Protein AF-A0A7R9TZN6-F1 (afdb_monomer_lite)

Radius of gyration: 16.24 Å; chains: 1; bounding box: 30×48×50 Å

Structure (mmCIF, N/CA/C/O backbone):
data_AF-A0A7R9TZN6-F1
#
_entry.id   AF-A0A7R9TZN6-F1
#
loop_
_atom_site.group_PDB
_atom_site.id
_atom_site.type_symbol
_atom_site.label_atom_id
_atom_site.label_alt_id
_atom_site.label_comp_id
_atom_site.label_asym_id
_atom_site.label_entity_id
_atom_site.label_seq_id
_atom_site.pdbx_PDB_ins_code
_atom_site.Cartn_x
_atom_site.Cartn_y
_atom_site.Cartn_z
_atom_site.occupancy
_atom_site.B_iso_or_equiv
_atom_site.auth_seq_id
_atom_site.auth_comp_id
_atom_site.auth_asym_id
_atom_site.auth_atom_id
_atom_site.pdbx_PDB_model_num
ATOM 1 N N . GLY A 1 1 ? 9.134 -35.867 35.971 1.00 37.41 1 GLY A N 1
ATOM 2 C CA . GLY A 1 1 ? 8.278 -35.889 34.772 1.00 37.41 1 GLY A CA 1
ATOM 3 C C . GLY A 1 1 ? 8.124 -34.471 34.284 1.00 37.41 1 GLY A C 1
ATOM 4 O O . GLY A 1 1 ? 7.539 -33.666 34.991 1.00 37.41 1 GLY A O 1
ATOM 5 N N . THR A 1 2 ? 8.745 -34.151 33.156 1.00 37.81 2 THR A N 1
ATOM 6 C CA . THR A 1 2 ? 8.947 -32.785 32.660 1.00 37.81 2 THR A CA 1
ATOM 7 C C . THR A 1 2 ? 8.042 -32.577 31.449 1.00 37.81 2 THR A C 1
ATOM 9 O O . THR A 1 2 ? 8.276 -33.191 30.414 1.00 37.81 2 THR A O 1
ATOM 12 N N . THR A 1 3 ? 7.020 -31.726 31.543 1.00 42.75 3 THR A N 1
ATOM 13 C CA . THR A 1 3 ? 6.185 -31.345 30.391 1.00 42.75 3 THR A CA 1
ATOM 14 C C . THR A 1 3 ? 6.512 -29.915 29.979 1.00 42.75 3 THR A C 1
ATOM 16 O O . THR A 1 3 ? 6.091 -28.937 30.594 1.00 42.75 3 THR A O 1
ATOM 19 N N . ARG A 1 4 ? 7.322 -29.803 28.923 1.00 38.25 4 ARG A N 1
ATOM 20 C CA . ARG A 1 4 ? 7.670 -28.555 28.239 1.00 38.25 4 ARG A CA 1
ATOM 21 C C . ARG A 1 4 ? 6.501 -28.191 27.314 1.00 38.25 4 ARG A C 1
ATOM 23 O O . ARG A 1 4 ? 6.182 -28.963 26.415 1.00 38.25 4 ARG A O 1
ATOM 30 N N . ARG A 1 5 ? 5.855 -27.038 27.530 1.00 39.72 5 ARG A N 1
ATOM 31 C CA . ARG A 1 5 ? 4.869 -26.474 26.589 1.00 39.72 5 ARG A CA 1
ATOM 32 C C . ARG A 1 5 ? 5.553 -26.221 25.243 1.00 39.72 5 ARG A C 1
ATOM 34 O O . ARG A 1 5 ? 6.534 -25.477 25.181 1.00 39.72 5 ARG A O 1
ATOM 41 N N . ALA A 1 6 ? 5.045 -26.854 24.188 1.00 41.62 6 ALA A N 1
ATOM 42 C CA . ALA A 1 6 ? 5.435 -26.568 22.817 1.00 41.62 6 ALA A CA 1
ATOM 43 C C . ALA A 1 6 ? 5.033 -25.125 22.475 1.00 41.62 6 ALA A C 1
ATOM 45 O O . ALA A 1 6 ? 3.897 -24.711 22.709 1.00 41.62 6 ALA A O 1
ATOM 46 N N . ARG A 1 7 ? 6.004 -24.349 21.984 1.00 41.50 7 ARG A N 1
ATOM 47 C CA . ARG A 1 7 ? 5.789 -23.013 21.424 1.00 41.50 7 ARG A CA 1
ATOM 48 C C . ARG A 1 7 ? 4.899 -23.145 20.192 1.00 41.50 7 ARG A C 1
ATOM 50 O O . ARG A 1 7 ? 5.102 -24.058 19.396 1.00 41.50 7 ARG A O 1
ATOM 57 N N . GLY A 1 8 ? 3.920 -22.246 20.094 1.00 36.91 8 GLY A N 1
ATOM 58 C CA . GLY A 1 8 ? 2.973 -22.173 18.991 1.00 36.91 8 GLY A CA 1
ATOM 59 C C . GLY A 1 8 ? 3.694 -22.171 17.651 1.00 36.91 8 GLY A C 1
ATOM 60 O O . GLY A 1 8 ? 4.693 -21.474 17.471 1.00 36.91 8 GLY A O 1
ATOM 61 N N . ALA A 1 9 ? 3.191 -23.007 16.751 1.00 38.53 9 ALA A N 1
ATOM 62 C CA . ALA A 1 9 ? 3.602 -23.046 15.366 1.00 38.53 9 ALA A CA 1
ATOM 63 C C . ALA A 1 9 ? 3.407 -21.651 14.757 1.00 38.53 9 ALA A C 1
ATOM 65 O O . ALA A 1 9 ? 2.303 -21.108 14.788 1.00 38.53 9 ALA A O 1
ATOM 66 N N . GLY A 1 10 ? 4.489 -21.072 14.233 1.00 41.28 10 GLY A N 1
ATOM 67 C CA . GLY A 1 10 ? 4.378 -19.981 13.271 1.00 41.28 10 GLY A CA 1
ATOM 68 C C . GLY A 1 10 ? 3.582 -20.444 12.045 1.00 41.28 10 GLY A C 1
ATOM 69 O O . GLY A 1 10 ? 3.399 -21.653 11.860 1.00 41.28 10 GLY A O 1
ATOM 70 N N . PRO A 1 11 ? 3.079 -19.511 11.223 1.00 40.94 11 PRO A N 1
ATOM 71 C CA . PRO A 1 11 ? 2.274 -19.861 10.063 1.00 40.94 11 PRO A CA 1
ATOM 72 C C . PRO A 1 11 ? 3.047 -20.848 9.184 1.00 40.94 11 PRO A C 1
ATOM 74 O O . PRO A 1 11 ? 4.212 -20.629 8.849 1.00 40.94 11 PRO A O 1
ATOM 77 N N . ALA A 1 12 ? 2.401 -21.975 8.886 1.00 42.62 12 ALA A N 1
ATOM 78 C CA . ALA A 1 12 ? 2.959 -23.029 8.060 1.00 42.62 12 ALA A CA 1
ATOM 79 C C . ALA A 1 12 ? 3.325 -22.447 6.692 1.00 42.62 12 ALA A C 1
ATOM 81 O O . ALA A 1 12 ? 2.452 -21.970 5.965 1.00 42.62 12 ALA A O 1
ATOM 82 N N . VAL A 1 13 ? 4.614 -22.495 6.352 1.00 41.50 13 VAL A N 1
ATOM 83 C CA . VAL A 1 13 ? 5.089 -22.262 4.988 1.00 41.50 13 VAL A CA 1
ATOM 84 C C . VAL A 1 13 ? 4.399 -23.310 4.118 1.00 41.50 13 VAL A C 1
ATOM 86 O O . VAL A 1 13 ? 4.666 -24.503 4.249 1.00 41.50 13 VAL A O 1
ATOM 89 N N . ARG A 1 14 ? 3.428 -22.885 3.307 1.00 40.59 14 ARG A N 1
ATOM 90 C CA . ARG A 1 14 ? 2.708 -23.780 2.402 1.00 40.59 14 ARG A CA 1
ATOM 91 C C . ARG A 1 14 ? 3.673 -24.224 1.303 1.00 40.59 14 ARG A C 1
ATOM 93 O O . ARG A 1 14 ? 4.116 -23.400 0.504 1.00 40.59 14 ARG A O 1
ATOM 100 N N . GLU A 1 15 ? 3.992 -25.517 1.264 1.00 36.66 15 GLU A N 1
ATOM 101 C CA . GLU A 1 15 ? 4.632 -26.140 0.102 1.00 36.66 15 GLU A CA 1
ATOM 102 C C . GLU A 1 15 ? 3.768 -25.857 -1.137 1.00 36.66 15 GLU A C 1
ATOM 104 O O . GLU A 1 15 ? 2.603 -26.250 -1.190 1.00 36.66 15 GLU A O 1
ATOM 109 N N . GLY A 1 16 ? 4.324 -25.116 -2.102 1.00 43.44 16 GLY A N 1
ATOM 110 C CA . GLY A 1 16 ? 3.638 -24.720 -3.339 1.00 43.44 16 GLY A CA 1
ATOM 111 C C . GLY A 1 16 ? 3.441 -23.213 -3.551 1.00 43.44 16 GLY A C 1
ATOM 112 O O . GLY A 1 16 ? 2.846 -22.827 -4.554 1.00 43.44 16 GLY A O 1
ATOM 113 N N . ALA A 1 17 ? 3.934 -22.353 -2.657 1.00 40.12 17 ALA A N 1
ATOM 114 C CA . ALA A 1 17 ? 3.970 -20.905 -2.879 1.00 40.12 17 ALA A CA 1
ATOM 115 C C . ALA A 1 17 ? 4.825 -20.538 -4.120 1.00 40.12 17 ALA A C 1
ATOM 117 O O . ALA A 1 17 ? 5.963 -21.008 -4.215 1.00 40.12 17 ALA A O 1
ATOM 118 N N . PRO A 1 18 ? 4.339 -19.710 -5.073 1.00 41.50 18 PRO A N 1
ATOM 119 C CA . PRO A 1 18 ? 5.169 -19.253 -6.183 1.00 41.50 18 PRO A CA 1
ATOM 120 C C . PRO A 1 18 ? 6.372 -18.445 -5.680 1.00 41.50 18 PRO A C 1
ATOM 122 O O . PRO A 1 18 ? 6.302 -17.734 -4.679 1.00 41.50 18 PRO A O 1
ATOM 125 N N . ALA A 1 19 ? 7.476 -18.592 -6.408 1.00 45.47 19 ALA A N 1
ATOM 126 C CA . ALA A 1 19 ? 8.864 -18.409 -5.994 1.00 45.47 19 ALA A CA 1
ATOM 127 C C . ALA A 1 19 ? 9.333 -16.974 -5.672 1.00 45.47 19 ALA A C 1
ATOM 129 O O . ALA A 1 19 ? 10.514 -16.704 -5.798 1.00 45.47 19 ALA A O 1
ATOM 130 N N . PHE A 1 20 ? 8.480 -16.046 -5.234 1.00 48.62 20 PHE A N 1
ATOM 131 C CA . PHE A 1 20 ? 8.947 -14.697 -4.867 1.00 48.62 20 PHE A CA 1
ATOM 132 C C . PHE A 1 20 ? 9.664 -14.659 -3.505 1.00 48.62 20 PHE A C 1
ATOM 134 O O . PHE A 1 20 ? 10.472 -13.769 -3.245 1.00 48.62 20 PHE A O 1
ATOM 141 N N . ALA A 1 21 ? 9.442 -15.666 -2.654 1.00 46.06 21 ALA A N 1
ATOM 142 C CA . ALA A 1 21 ? 10.171 -15.842 -1.403 1.00 46.06 21 ALA A CA 1
ATOM 143 C C . ALA A 1 21 ? 11.605 -16.338 -1.682 1.00 46.06 21 ALA A C 1
ATOM 145 O O . ALA A 1 21 ? 11.866 -17.539 -1.709 1.00 46.06 21 ALA A O 1
ATOM 146 N N . GLY A 1 22 ? 12.532 -15.402 -1.906 1.00 49.81 22 GLY A N 1
ATOM 147 C CA . GLY A 1 22 ? 13.957 -15.685 -2.127 1.00 49.81 22 GLY A CA 1
ATOM 148 C C . GLY A 1 22 ? 14.500 -15.274 -3.496 1.00 49.81 22 GLY A C 1
ATOM 149 O O . GLY A 1 22 ? 15.671 -15.528 -3.773 1.00 49.81 22 GLY A O 1
ATOM 150 N N . MET A 1 23 ? 13.689 -14.631 -4.339 1.00 54.53 23 MET A N 1
ATOM 151 C CA . MET A 1 23 ? 14.183 -14.016 -5.569 1.00 54.53 23 MET A CA 1
ATOM 152 C C . MET A 1 23 ? 14.953 -12.725 -5.258 1.00 54.53 23 MET A C 1
ATOM 154 O O . MET A 1 23 ? 14.556 -11.979 -4.358 1.00 54.53 23 MET A O 1
ATOM 158 N N . PRO A 1 24 ? 16.060 -12.450 -5.971 1.00 62.38 24 PRO A N 1
ATOM 159 C CA . PRO A 1 24 ? 16.729 -11.162 -5.871 1.00 62.38 24 PRO A CA 1
ATOM 160 C C . PRO A 1 24 ? 15.737 -10.046 -6.215 1.00 62.38 24 PRO A C 1
ATOM 162 O O . PRO A 1 24 ? 14.977 -10.145 -7.178 1.00 62.38 24 PRO A O 1
ATOM 165 N N . ILE A 1 25 ? 15.729 -8.981 -5.412 1.00 70.88 25 ILE A N 1
ATOM 166 C CA . ILE A 1 25 ? 14.998 -7.765 -5.765 1.00 70.88 25 ILE A CA 1
ATOM 167 C C . ILE A 1 25 ? 15.781 -7.097 -6.895 1.00 70.88 25 ILE A C 1
ATOM 169 O O . ILE A 1 25 ? 16.717 -6.341 -6.650 1.00 70.88 25 ILE A O 1
ATOM 173 N N . ASP A 1 26 ? 15.417 -7.435 -8.125 1.00 73.19 26 ASP A N 1
ATOM 174 C CA . ASP A 1 26 ? 15.960 -6.881 -9.357 1.00 73.19 26 ASP A CA 1
ATOM 175 C C . ASP A 1 26 ? 14.837 -6.297 -10.228 1.00 73.19 26 ASP A C 1
ATOM 177 O O . ASP A 1 26 ? 13.639 -6.501 -9.989 1.00 73.19 26 ASP A O 1
ATOM 181 N N . SER A 1 27 ? 15.225 -5.528 -11.243 1.00 76.19 27 SER A N 1
ATOM 182 C CA . SER A 1 27 ? 14.284 -4.833 -12.121 1.00 76.19 27 SER A CA 1
ATOM 183 C C . SER A 1 27 ? 13.356 -5.798 -12.880 1.00 76.19 27 SER A C 1
ATOM 185 O O . SER A 1 27 ? 12.223 -5.425 -13.185 1.00 76.19 27 SER A O 1
ATOM 187 N N . GLU A 1 28 ? 13.778 -7.040 -13.150 1.00 79.75 28 GLU A N 1
ATOM 188 C CA . GLU A 1 28 ? 12.968 -8.054 -13.844 1.00 79.75 28 GLU A CA 1
ATOM 189 C C . GLU A 1 28 ? 11.821 -8.557 -12.957 1.00 79.75 28 GLU A C 1
ATOM 191 O O . GLU A 1 28 ? 10.658 -8.523 -13.369 1.00 79.75 28 GLU A O 1
ATOM 196 N N . ASN A 1 29 ? 12.114 -8.915 -11.706 1.00 79.44 29 ASN A N 1
ATOM 197 C CA . ASN A 1 29 ? 11.112 -9.396 -10.755 1.00 79.44 29 ASN A CA 1
ATOM 198 C C . ASN A 1 29 ? 10.111 -8.301 -10.371 1.00 79.44 29 ASN A C 1
ATOM 200 O O . ASN A 1 29 ? 8.910 -8.561 -10.254 1.00 79.44 29 ASN A O 1
ATOM 204 N N . ILE A 1 30 ? 10.577 -7.056 -10.242 1.00 84.44 30 ILE A N 1
ATOM 205 C CA . ILE A 1 30 ? 9.700 -5.904 -10.011 1.00 84.44 30 ILE A CA 1
ATOM 206 C C . ILE A 1 30 ? 8.775 -5.664 -11.212 1.00 84.44 30 ILE A C 1
ATOM 208 O O . ILE A 1 30 ? 7.582 -5.422 -11.020 1.00 84.44 30 ILE A O 1
ATOM 212 N N . ASN A 1 31 ? 9.280 -5.773 -12.446 1.00 86.19 31 ASN A N 1
ATOM 213 C CA . ASN A 1 31 ? 8.452 -5.652 -13.650 1.00 86.19 31 ASN A CA 1
ATOM 214 C C . ASN A 1 31 ? 7.393 -6.753 -13.726 1.00 86.19 31 ASN A C 1
ATOM 216 O O . ASN A 1 31 ? 6.220 -6.441 -13.925 1.00 86.19 31 ASN A O 1
ATOM 220 N N . ALA A 1 32 ? 7.779 -8.008 -13.484 1.00 85.25 32 ALA A N 1
ATOM 221 C CA . ALA A 1 32 ? 6.851 -9.134 -13.457 1.00 85.25 32 ALA A CA 1
ATOM 222 C C . ALA A 1 32 ? 5.743 -8.937 -12.408 1.00 85.25 32 ALA A C 1
ATOM 224 O O . ALA A 1 32 ? 4.578 -9.257 -12.652 1.00 85.25 32 ALA A O 1
ATOM 225 N N . LEU A 1 33 ? 6.077 -8.359 -11.250 1.00 83.56 33 LEU A N 1
ATOM 226 C CA . LEU A 1 33 ? 5.098 -8.052 -10.214 1.00 83.56 33 LEU A CA 1
ATOM 227 C C . LEU A 1 33 ? 4.144 -6.927 -10.649 1.00 83.56 33 LEU A C 1
ATOM 229 O O . LEU A 1 33 ? 2.932 -7.075 -10.501 1.00 83.56 33 LEU A O 1
ATOM 233 N N . VAL A 1 34 ? 4.645 -5.839 -11.248 1.00 88.62 34 VAL A N 1
ATOM 234 C CA . VAL A 1 34 ? 3.789 -4.777 -11.816 1.00 88.62 34 VAL A CA 1
ATOM 235 C C . VAL A 1 34 ? 2.840 -5.353 -12.871 1.00 88.62 34 VAL A C 1
ATOM 237 O O . VAL A 1 34 ? 1.632 -5.133 -12.795 1.00 88.62 34 VAL A O 1
ATOM 240 N N . GLU A 1 35 ? 3.349 -6.158 -13.805 1.00 88.50 35 GLU A N 1
ATOM 241 C CA . GLU A 1 35 ? 2.538 -6.820 -14.833 1.00 88.50 35 GLU A CA 1
ATOM 242 C C . GLU A 1 35 ? 1.475 -7.742 -14.223 1.00 88.50 35 GLU A C 1
ATOM 244 O O . GLU A 1 35 ? 0.317 -7.731 -14.645 1.00 88.50 35 GLU A O 1
ATOM 249 N N . ALA A 1 36 ? 1.823 -8.481 -13.165 1.00 86.75 36 ALA A N 1
ATOM 250 C CA . ALA A 1 36 ? 0.900 -9.381 -1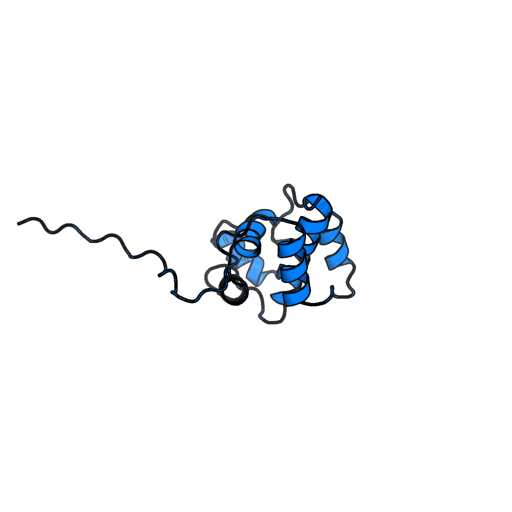2.487 1.00 86.75 36 ALA A CA 1
ATOM 251 C C . ALA A 1 36 ? -0.275 -8.651 -11.816 1.00 86.75 36 ALA A C 1
ATOM 253 O O . ALA A 1 36 ? -1.347 -9.251 -11.659 1.00 86.75 36 ALA A O 1
ATOM 254 N N . PHE A 1 37 ? -0.101 -7.396 -11.398 1.00 87.44 37 PHE A N 1
ATOM 255 C CA . PHE A 1 37 ? -1.177 -6.566 -10.848 1.00 87.44 37 PHE A CA 1
ATOM 256 C C . PHE A 1 37 ? -1.826 -5.649 -11.905 1.00 87.44 37 PHE A C 1
ATOM 258 O O . PHE A 1 37 ? -2.932 -5.149 -11.683 1.00 87.44 37 PHE A O 1
ATOM 265 N N . GLY A 1 38 ? -1.234 -5.518 -13.093 1.00 88.38 38 GLY A N 1
ATOM 266 C CA . GLY A 1 38 ? -1.775 -4.804 -14.252 1.00 88.38 38 GLY A CA 1
ATOM 267 C C . GLY A 1 38 ? -1.457 -3.300 -14.261 1.00 88.38 38 GLY A C 1
ATOM 268 O O . GLY A 1 38 ? -0.673 -2.828 -13.445 1.00 88.38 38 GLY A O 1
ATOM 269 N N . PRO A 1 39 ? -2.085 -2.511 -15.153 1.00 88.81 39 PRO A N 1
ATOM 270 C CA . PRO A 1 39 ? -1.711 -1.111 -15.372 1.00 88.81 39 PRO A CA 1
ATOM 271 C C . PRO A 1 39 ? -2.056 -0.187 -14.195 1.00 88.81 39 PRO A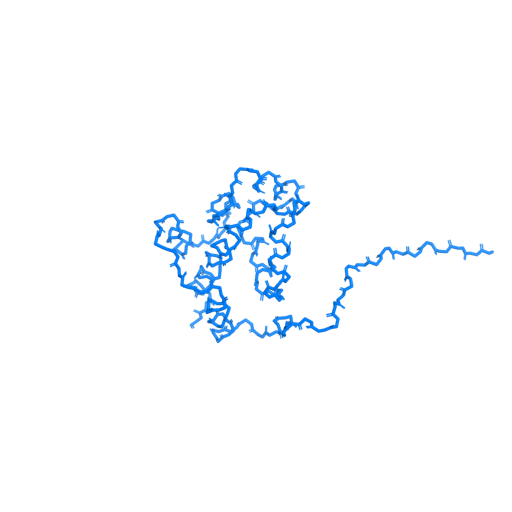 C 1
ATOM 273 O O . PRO A 1 39 ? -3.025 -0.420 -13.466 1.00 88.81 39 PRO A O 1
ATOM 276 N N . ALA A 1 40 ? -1.301 0.901 -14.040 1.00 88.81 40 ALA A N 1
ATOM 277 C CA . ALA A 1 40 ? -1.627 1.953 -13.081 1.00 88.81 40 ALA A CA 1
ATOM 278 C C . ALA A 1 40 ? -3.050 2.504 -13.320 1.00 88.81 40 ALA A C 1
ATOM 280 O O . ALA A 1 40 ? -3.470 2.626 -14.475 1.00 88.81 40 ALA A O 1
ATOM 281 N N . PRO A 1 41 ? -3.818 2.804 -12.257 1.00 90.06 41 PRO A N 1
ATOM 282 C CA . PRO A 1 41 ? -5.069 3.538 -12.399 1.00 90.06 41 PRO A CA 1
ATOM 283 C C . PRO A 1 41 ? -4.788 4.990 -12.809 1.00 90.06 41 PRO A C 1
ATOM 285 O O . PRO A 1 41 ? -3.778 5.561 -12.409 1.00 90.06 41 PRO A O 1
ATOM 288 N N . ASP A 1 42 ? -5.712 5.606 -13.544 1.00 90.62 42 ASP A N 1
ATOM 289 C CA . ASP A 1 42 ? -5.670 7.047 -13.813 1.00 90.62 42 ASP A CA 1
ATOM 290 C C . ASP A 1 42 ? -6.097 7.810 -12.548 1.00 90.62 42 ASP A C 1
ATOM 292 O O . ASP A 1 42 ? -7.287 7.907 -12.227 1.00 90.62 42 ASP A O 1
ATOM 296 N N . SER A 1 43 ? -5.123 8.230 -11.733 1.00 91.81 43 SER A N 1
ATOM 297 C CA . SER A 1 43 ? -5.395 8.905 -10.467 1.00 91.81 43 SER A CA 1
ATOM 298 C C . SER A 1 43 ? -4.213 9.728 -9.963 1.00 91.81 43 SER A C 1
ATOM 300 O O . SER A 1 43 ? -3.183 9.189 -9.578 1.00 91.81 43 SER A O 1
ATOM 302 N N . THR A 1 44 ? -4.425 11.032 -9.783 1.00 90.00 44 THR A N 1
ATOM 303 C CA . THR A 1 44 ? -3.407 11.943 -9.231 1.00 90.00 44 THR A CA 1
ATOM 304 C C . THR A 1 44 ? -2.923 11.532 -7.837 1.00 90.00 44 THR A C 1
ATOM 306 O O . THR A 1 44 ? -1.753 11.696 -7.512 1.00 90.00 44 THR A O 1
ATOM 309 N N . SER A 1 45 ? -3.801 10.969 -6.999 1.00 88.50 45 SER A N 1
ATOM 310 C CA . SER A 1 45 ? -3.408 10.469 -5.673 1.00 88.50 45 SER A CA 1
ATOM 311 C C . SER A 1 45 ? -2.553 9.202 -5.749 1.00 88.50 45 SER A C 1
ATOM 313 O O . SER A 1 45 ? -1.780 8.936 -4.835 1.00 88.50 45 SER A O 1
ATOM 315 N N . PHE A 1 46 ? -2.703 8.406 -6.811 1.00 92.62 46 PHE A N 1
ATOM 316 C CA . PHE A 1 46 ? -1.823 7.270 -7.068 1.00 92.62 46 PHE A CA 1
ATOM 317 C C . PHE A 1 46 ? -0.440 7.772 -7.496 1.00 92.62 46 PHE A C 1
ATOM 319 O O . PHE A 1 46 ? 0.567 7.350 -6.926 1.00 92.62 46 PHE A O 1
ATOM 326 N N . ASP A 1 47 ? -0.405 8.728 -8.424 1.00 92.62 47 ASP A N 1
ATOM 327 C CA . ASP A 1 47 ? 0.837 9.308 -8.940 1.00 92.62 47 ASP A CA 1
ATOM 328 C C . ASP A 1 47 ? 1.644 10.024 -7.846 1.00 92.62 47 ASP A C 1
ATOM 330 O O . ASP A 1 47 ? 2.855 9.842 -7.774 1.00 92.62 47 ASP A O 1
ATOM 334 N N . ASP A 1 48 ? 0.996 10.750 -6.925 1.00 93.12 48 ASP A N 1
ATOM 335 C CA . ASP A 1 48 ? 1.681 11.403 -5.794 1.00 93.12 48 ASP A CA 1
ATOM 336 C C . ASP A 1 48 ? 2.456 10.404 -4.915 1.00 93.12 48 ASP A C 1
ATOM 338 O O . ASP A 1 48 ? 3.578 10.674 -4.473 1.00 93.12 48 ASP A O 1
ATOM 342 N N . ILE A 1 49 ? 1.885 9.217 -4.682 1.00 93.31 49 ILE A N 1
ATOM 343 C CA . ILE A 1 49 ? 2.585 8.146 -3.968 1.00 93.31 49 ILE A CA 1
ATOM 344 C C . ILE A 1 49 ? 3.742 7.618 -4.798 1.00 93.31 49 ILE A C 1
ATOM 346 O O . ILE A 1 49 ? 4.826 7.462 -4.254 1.00 93.31 49 ILE A O 1
ATOM 350 N N . VAL A 1 50 ? 3.552 7.347 -6.087 1.00 93.69 50 VAL A N 1
ATOM 351 C CA . VAL A 1 50 ? 4.617 6.798 -6.940 1.00 93.69 50 VAL A CA 1
ATOM 352 C C . VAL A 1 50 ? 5.785 7.777 -7.084 1.00 93.69 50 VAL A C 1
ATOM 354 O O . VAL A 1 50 ? 6.945 7.368 -7.054 1.00 93.69 50 VAL A O 1
ATOM 357 N N . ASP A 1 51 ? 5.504 9.072 -7.177 1.00 93.19 51 ASP A N 1
ATOM 358 C CA . ASP A 1 51 ? 6.488 10.109 -7.484 1.00 93.19 51 ASP A CA 1
ATOM 359 C C . ASP A 1 51 ? 7.280 10.592 -6.268 1.00 93.19 51 ASP A C 1
ATOM 361 O O . ASP A 1 51 ? 8.392 11.105 -6.418 1.00 93.19 51 ASP A O 1
ATOM 365 N N . SER A 1 52 ? 6.757 10.388 -5.062 1.00 89.31 52 SER A N 1
ATOM 366 C CA . SER A 1 52 ? 7.402 10.804 -3.817 1.00 89.31 52 SER A CA 1
ATOM 367 C C . SER A 1 52 ? 8.261 9.694 -3.207 1.00 89.31 52 SER A C 1
ATOM 369 O O . SER A 1 52 ? 7.991 8.509 -3.360 1.00 89.31 52 SER A O 1
ATOM 371 N N . ARG A 1 53 ? 9.313 10.041 -2.457 1.00 89.25 53 ARG A N 1
ATOM 372 C CA . ARG A 1 53 ? 10.004 9.036 -1.630 1.00 89.25 53 ARG A CA 1
ATOM 373 C C . ARG A 1 53 ? 9.107 8.659 -0.453 1.00 89.25 53 ARG A C 1
ATOM 375 O O . ARG A 1 53 ? 8.624 9.555 0.235 1.00 89.25 53 ARG A O 1
ATOM 382 N N . LEU A 1 54 ? 8.955 7.360 -0.166 1.00 90.31 54 LEU A N 1
ATOM 383 C CA . LEU A 1 54 ? 8.130 6.920 0.968 1.00 90.31 54 LEU A CA 1
ATOM 384 C C . LEU A 1 54 ? 8.639 7.467 2.303 1.00 90.31 54 LEU A C 1
ATOM 386 O O . LEU A 1 54 ? 7.832 7.965 3.070 1.00 90.31 54 LEU A O 1
ATOM 390 N N . GLY A 1 55 ? 9.947 7.415 2.585 1.00 88.31 55 GLY A N 1
ATOM 391 C CA . GLY A 1 55 ? 10.536 8.009 3.796 1.00 88.31 55 GLY A CA 1
ATOM 392 C C . GLY A 1 55 ? 9.715 7.743 5.067 1.00 88.31 55 GLY A C 1
ATOM 393 O O . GLY A 1 55 ? 9.443 6.599 5.406 1.00 88.31 55 GLY A O 1
ATOM 394 N N . GLU A 1 56 ? 9.269 8.811 5.731 1.00 92.25 56 GLU A N 1
ATOM 395 C CA . GLU A 1 56 ? 8.422 8.763 6.935 1.00 92.25 56 GLU A CA 1
ATOM 396 C C . GLU A 1 56 ? 6.912 8.901 6.657 1.00 92.25 56 GLU A C 1
ATOM 398 O O . GLU A 1 56 ? 6.129 9.128 7.589 1.00 92.25 56 GLU A O 1
ATOM 403 N N . ARG A 1 57 ? 6.500 8.775 5.389 1.00 93.50 57 ARG A N 1
ATOM 404 C CA . ARG A 1 57 ? 5.116 8.941 4.939 1.00 93.50 57 ARG A CA 1
ATOM 405 C C . ARG A 1 57 ? 4.192 7.968 5.689 1.00 93.50 57 ARG A C 1
ATOM 407 O O . ARG A 1 57 ? 4.511 6.773 5.795 1.00 93.50 57 ARG A O 1
ATOM 414 N N . PRO A 1 58 ? 3.074 8.459 6.250 1.00 95.12 58 PRO A N 1
ATOM 415 C CA . PRO A 1 58 ? 2.156 7.623 7.003 1.00 95.12 58 PRO A CA 1
ATOM 416 C C . PRO A 1 58 ? 1.480 6.592 6.097 1.00 95.12 58 PRO A C 1
ATOM 418 O O . PRO A 1 58 ? 1.320 6.786 4.893 1.00 95.12 58 PRO A O 1
ATOM 421 N N . VAL A 1 59 ? 1.057 5.477 6.690 1.00 93.88 59 VAL A N 1
ATOM 422 C CA . VAL A 1 59 ? 0.379 4.396 5.960 1.00 93.88 59 VAL A CA 1
ATOM 423 C C . VAL A 1 59 ? -0.963 4.840 5.363 1.00 93.88 59 VAL A C 1
ATOM 425 O O . VAL A 1 59 ? -1.413 4.276 4.373 1.00 93.88 59 VAL A O 1
ATOM 428 N N . THR A 1 60 ? -1.578 5.880 5.932 1.00 94.38 60 THR A N 1
ATOM 429 C CA . THR A 1 60 ? -2.825 6.494 5.450 1.00 94.38 60 THR A CA 1
ATOM 430 C C . THR A 1 60 ? -2.704 7.111 4.067 1.00 94.38 60 THR A C 1
ATOM 432 O O . THR A 1 60 ? -3.716 7.255 3.390 1.00 94.38 60 THR A O 1
ATOM 435 N N . ASP A 1 61 ? -1.492 7.478 3.651 1.00 93.38 61 ASP A N 1
ATOM 436 C CA . ASP A 1 61 ? -1.277 8.107 2.350 1.00 93.38 61 ASP A CA 1
ATOM 437 C C . ASP A 1 61 ? -1.196 7.057 1.237 1.00 93.38 61 ASP A C 1
ATOM 439 O O . ASP A 1 61 ? -1.341 7.391 0.063 1.00 93.38 61 ASP A O 1
ATOM 443 N N . VAL A 1 62 ? -0.982 5.780 1.582 1.00 93.12 62 VAL A N 1
ATOM 444 C CA . VAL A 1 62 ? -0.921 4.691 0.603 1.00 93.12 62 VAL A CA 1
ATOM 445 C C . VAL A 1 62 ? -2.262 4.572 -0.107 1.00 93.12 62 VAL A C 1
ATOM 447 O O . VAL A 1 62 ? -3.322 4.439 0.512 1.00 93.12 62 VAL A O 1
ATOM 450 N N . TYR A 1 63 ? -2.213 4.586 -1.437 1.00 92.50 63 TYR A N 1
ATOM 451 C CA . TYR A 1 63 ? -3.415 4.555 -2.249 1.00 92.50 63 TYR A CA 1
ATOM 452 C C . TYR A 1 63 ? -4.244 3.300 -1.950 1.00 92.50 63 TYR A C 1
ATOM 454 O O . TYR A 1 63 ? -3.737 2.186 -1.930 1.00 92.50 63 TYR A O 1
ATOM 462 N N . GLY A 1 64 ? -5.547 3.462 -1.725 1.00 89.75 64 GLY A N 1
ATOM 463 C CA . GLY A 1 64 ? -6.433 2.344 -1.390 1.00 89.75 64 GLY A CA 1
ATOM 464 C C . GLY A 1 64 ? -6.522 2.007 0.104 1.00 89.75 64 GLY A C 1
ATOM 465 O O . GLY A 1 64 ? -7.396 1.221 0.474 1.00 89.75 64 GLY A O 1
ATOM 466 N N . ILE A 1 65 ? -5.715 2.635 0.966 1.00 93.06 65 ILE A N 1
ATOM 467 C CA . ILE A 1 65 ? -5.897 2.586 2.421 1.00 93.06 65 ILE A CA 1
ATOM 468 C C . ILE A 1 65 ? -6.962 3.609 2.830 1.00 93.06 65 ILE A C 1
ATOM 470 O O . ILE A 1 65 ? -6.771 4.816 2.737 1.00 93.06 65 ILE A O 1
ATOM 474 N N . GLY A 1 66 ? -8.119 3.114 3.273 1.00 91.75 66 GLY A N 1
ATOM 475 C CA . GLY A 1 66 ? -9.175 3.945 3.857 1.00 91.75 66 GLY A CA 1
ATOM 476 C C . GLY A 1 66 ? -9.063 4.046 5.385 1.00 91.75 66 GLY A C 1
ATOM 477 O O . GLY A 1 66 ? -8.281 3.311 5.989 1.00 91.75 66 GLY A O 1
ATOM 478 N N . PRO A 1 67 ? -9.900 4.869 6.048 1.00 92.50 67 PRO A N 1
ATOM 479 C CA . PRO A 1 67 ? -9.847 5.073 7.501 1.00 92.50 67 PRO A CA 1
ATOM 480 C C . PRO A 1 67 ? -9.954 3.783 8.329 1.00 92.50 67 PRO A C 1
ATOM 482 O O . PRO A 1 67 ? -9.261 3.626 9.329 1.00 92.50 67 PRO A O 1
ATOM 485 N N . ALA A 1 68 ? -10.791 2.832 7.900 1.00 91.62 68 ALA A N 1
ATOM 486 C CA . ALA A 1 68 ? -10.944 1.550 8.589 1.00 91.62 68 ALA A CA 1
ATOM 487 C C . ALA A 1 68 ? -9.683 0.674 8.477 1.00 91.62 68 ALA A C 1
ATOM 489 O O . ALA A 1 68 ? -9.255 0.077 9.463 1.00 91.62 68 ALA A O 1
ATOM 490 N N . SER A 1 69 ? -9.074 0.630 7.289 1.00 93.56 69 SER A N 1
ATOM 491 C CA . SER A 1 69 ? -7.821 -0.091 7.048 1.00 93.56 69 SER A CA 1
ATOM 492 C C . SER A 1 69 ? -6.670 0.558 7.818 1.00 93.56 69 SER A C 1
ATOM 494 O O . SER A 1 69 ? -5.908 -0.135 8.480 1.00 93.56 69 SER A O 1
ATOM 496 N N . ALA A 1 70 ? -6.595 1.892 7.821 1.00 93.75 70 ALA A N 1
ATOM 497 C CA . ALA A 1 70 ? -5.609 2.642 8.594 1.00 93.75 70 ALA A CA 1
ATOM 498 C C . ALA A 1 70 ? -5.688 2.329 10.095 1.00 93.75 70 ALA A C 1
ATOM 500 O O . ALA A 1 70 ? -4.666 2.033 10.703 1.00 93.75 70 ALA A O 1
ATOM 501 N N . ALA A 1 71 ? -6.893 2.302 10.673 1.00 93.56 71 ALA A N 1
ATOM 502 C CA . ALA A 1 71 ? -7.080 1.943 12.078 1.00 93.56 71 ALA A CA 1
ATOM 503 C C . ALA A 1 71 ? -6.640 0.497 12.382 1.00 93.56 71 ALA A C 1
ATOM 505 O O . ALA A 1 71 ? -6.057 0.232 13.433 1.00 93.56 71 ALA A O 1
ATOM 506 N N . SER A 1 72 ? -6.894 -0.443 11.462 1.00 93.88 72 SER A N 1
ATOM 507 C CA . SER A 1 72 ? -6.420 -1.828 11.591 1.00 93.88 72 SER A CA 1
ATOM 508 C C . SER A 1 72 ? -4.895 -1.912 11.537 1.00 93.88 72 SER A C 1
ATOM 510 O O . SER A 1 72 ? -4.277 -2.560 12.379 1.00 93.88 72 SER A O 1
ATOM 512 N N . LEU A 1 73 ? -4.282 -1.224 10.575 1.00 93.56 73 LEU A N 1
ATOM 513 C CA . LEU A 1 73 ? -2.833 -1.178 10.393 1.00 93.56 73 LEU A CA 1
ATOM 514 C C . LEU A 1 73 ? -2.144 -0.561 11.615 1.00 93.56 73 LEU A C 1
ATOM 516 O O . LEU A 1 73 ? -1.214 -1.155 12.161 1.00 93.56 73 LEU A O 1
ATOM 520 N N . GLU A 1 74 ? -2.658 0.562 12.116 1.00 93.50 74 GLU A N 1
ATOM 521 C CA . GLU A 1 74 ? -2.131 1.244 13.298 1.00 93.50 74 GLU A CA 1
ATOM 522 C C . GLU A 1 74 ? -2.220 0.368 14.555 1.00 93.50 74 GLU A C 1
ATOM 524 O O . GLU A 1 74 ? -1.244 0.257 15.298 1.00 93.50 74 GLU A O 1
ATOM 529 N N . LYS A 1 75 ? -3.338 -0.347 14.753 1.00 94.06 75 LYS A N 1
ATOM 530 C CA . LYS A 1 75 ? -3.494 -1.318 15.852 1.00 94.06 75 LYS A CA 1
ATOM 531 C C . LYS A 1 75 ? -2.426 -2.419 15.821 1.00 94.06 75 LYS A C 1
ATOM 533 O O . LYS A 1 75 ? -2.047 -2.931 16.873 1.00 94.06 75 LYS A O 1
ATOM 538 N N . ASN A 1 76 ? -1.933 -2.763 14.633 1.00 91.69 76 ASN A N 1
ATOM 539 C CA . ASN A 1 76 ? -0.870 -3.745 14.419 1.00 91.69 76 ASN A CA 1
ATOM 540 C C . ASN A 1 76 ? 0.538 -3.123 14.357 1.00 91.69 76 ASN A C 1
ATOM 542 O O . ASN A 1 76 ? 1.501 -3.808 14.018 1.00 91.69 76 ASN A O 1
ATOM 546 N N . GLY A 1 77 ? 0.684 -1.834 14.680 1.00 93.69 77 GLY A N 1
ATOM 547 C CA . GLY A 1 77 ? 1.967 -1.127 14.658 1.00 93.69 77 GLY A CA 1
ATOM 548 C C . GLY A 1 77 ? 2.472 -0.775 13.253 1.00 93.69 77 GLY A C 1
ATOM 549 O O . GLY A 1 77 ? 3.626 -0.368 13.097 1.00 93.69 77 GLY A O 1
ATOM 550 N N . ILE A 1 78 ? 1.626 -0.910 12.230 1.00 93.81 78 ILE A N 1
ATOM 551 C CA . ILE A 1 78 ? 1.912 -0.512 10.852 1.00 93.81 78 ILE A CA 1
ATOM 552 C C . ILE A 1 78 ? 1.402 0.918 10.674 1.00 93.81 78 ILE A C 1
ATOM 554 O O . ILE A 1 78 ? 0.226 1.157 10.430 1.00 93.81 78 ILE A O 1
ATOM 558 N N . THR A 1 79 ? 2.298 1.886 10.833 1.00 94.69 79 THR A N 1
ATOM 559 C CA . THR A 1 79 ? 1.984 3.324 10.789 1.00 94.69 79 THR A CA 1
ATOM 560 C C . THR A 1 79 ? 2.624 4.034 9.601 1.00 94.69 79 THR A C 1
ATOM 562 O O . THR A 1 79 ? 2.245 5.160 9.280 1.00 94.69 79 THR A O 1
ATOM 565 N N . LYS A 1 80 ? 3.568 3.383 8.913 1.00 95.75 80 LYS A N 1
ATOM 566 C CA . LYS A 1 80 ? 4.364 3.943 7.818 1.00 95.75 80 LYS A CA 1
ATOM 567 C C . LYS A 1 80 ? 4.199 3.138 6.539 1.00 95.75 80 LYS A C 1
ATOM 569 O O . LYS A 1 80 ? 4.130 1.912 6.573 1.00 95.75 80 LYS A O 1
ATOM 574 N N . ALA A 1 81 ? 4.210 3.825 5.399 1.00 94.12 81 ALA A N 1
ATOM 575 C CA . ALA A 1 81 ? 4.032 3.198 4.090 1.00 94.12 81 ALA A CA 1
ATOM 576 C C . ALA A 1 81 ? 5.101 2.129 3.783 1.00 94.12 81 ALA A C 1
ATOM 578 O O . ALA A 1 81 ? 4.780 1.058 3.270 1.00 94.12 81 ALA A O 1
ATOM 579 N N . TRP A 1 82 ? 6.363 2.369 4.161 1.00 92.62 82 TRP A N 1
ATOM 580 C CA . TRP A 1 82 ? 7.460 1.421 3.923 1.00 92.62 82 TRP A CA 1
ATOM 581 C C . TRP A 1 82 ? 7.283 0.085 4.658 1.00 92.62 82 TRP A C 1
ATOM 583 O O . TRP A 1 82 ? 7.810 -0.930 4.208 1.00 92.62 82 TRP A O 1
ATOM 593 N N . GLN A 1 83 ? 6.515 0.044 5.751 1.00 92.75 83 GLN A N 1
ATOM 594 C CA . GLN A 1 83 ? 6.257 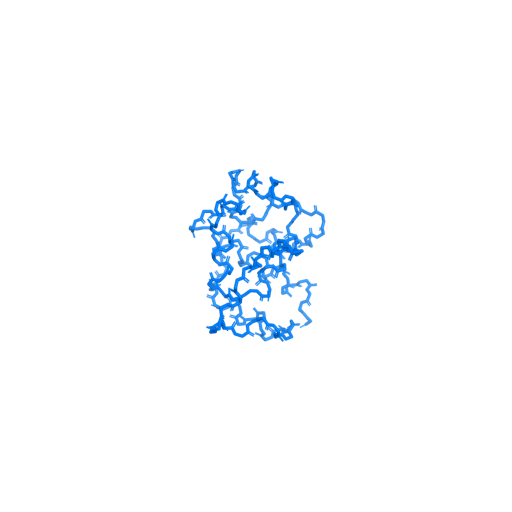-1.200 6.483 1.00 92.75 83 GLN A CA 1
ATOM 595 C C . GLN A 1 83 ? 5.414 -2.188 5.658 1.00 92.75 83 GLN A C 1
ATOM 597 O O . GLN A 1 83 ? 5.496 -3.393 5.885 1.00 92.75 83 GLN A O 1
ATOM 602 N N . LEU A 1 84 ? 4.650 -1.702 4.671 1.00 92.38 84 LEU A N 1
ATOM 603 C CA . LEU A 1 84 ? 3.902 -2.545 3.735 1.00 92.38 84 LEU A CA 1
ATOM 604 C C . LEU A 1 84 ? 4.760 -3.068 2.573 1.00 92.38 84 LEU A C 1
ATOM 606 O O . LEU A 1 84 ? 4.376 -4.054 1.946 1.00 92.38 84 LEU A O 1
ATOM 610 N N . LEU A 1 85 ? 5.926 -2.468 2.299 1.00 89.50 85 LEU A N 1
ATOM 611 C CA . LEU A 1 85 ? 6.794 -2.915 1.204 1.00 89.50 85 LEU A CA 1
ATOM 612 C C . LEU A 1 85 ? 7.352 -4.318 1.436 1.00 89.50 85 LEU A C 1
ATOM 614 O O . LEU A 1 85 ? 7.403 -5.100 0.497 1.00 89.50 85 LEU A O 1
ATOM 618 N N . GLY A 1 86 ? 7.743 -4.660 2.667 1.00 85.94 86 GLY A N 1
ATOM 619 C CA . GLY A 1 86 ? 8.296 -5.983 2.977 1.00 85.94 86 GLY A CA 1
ATOM 620 C C . GLY A 1 86 ? 7.366 -7.124 2.535 1.00 85.94 86 GLY A C 1
ATOM 621 O O . GLY A 1 86 ? 7.753 -7.923 1.685 1.00 85.94 86 GLY A O 1
ATOM 622 N N . PRO A 1 87 ? 6.119 -7.180 3.037 1.00 85.94 87 PRO A N 1
ATOM 623 C CA . PRO A 1 87 ? 5.131 -8.150 2.574 1.00 85.94 87 PRO A CA 1
ATOM 624 C C . PRO A 1 87 ? 4.922 -8.125 1.055 1.00 85.94 87 PRO A C 1
ATOM 626 O O . PRO A 1 87 ? 4.917 -9.175 0.424 1.00 85.94 87 PRO A O 1
ATOM 629 N N . VAL A 1 88 ? 4.807 -6.939 0.451 1.00 89.69 88 VAL A N 1
ATOM 630 C CA . VAL A 1 88 ? 4.550 -6.793 -0.991 1.00 89.69 88 VAL A CA 1
ATOM 631 C C . VAL A 1 88 ? 5.699 -7.314 -1.863 1.00 89.69 88 VAL A C 1
ATOM 633 O O . VAL A 1 88 ? 5.441 -7.861 -2.929 1.00 89.69 88 VAL A O 1
ATOM 636 N N . LEU A 1 89 ? 6.950 -7.158 -1.430 1.00 85.88 89 LEU A N 1
ATOM 637 C CA . LEU A 1 89 ? 8.126 -7.543 -2.214 1.00 85.88 89 LEU A CA 1
ATOM 638 C C . LEU A 1 89 ? 8.511 -9.018 -2.046 1.00 85.88 89 LEU A C 1
ATOM 640 O O . LEU A 1 89 ? 9.083 -9.597 -2.963 1.00 85.88 89 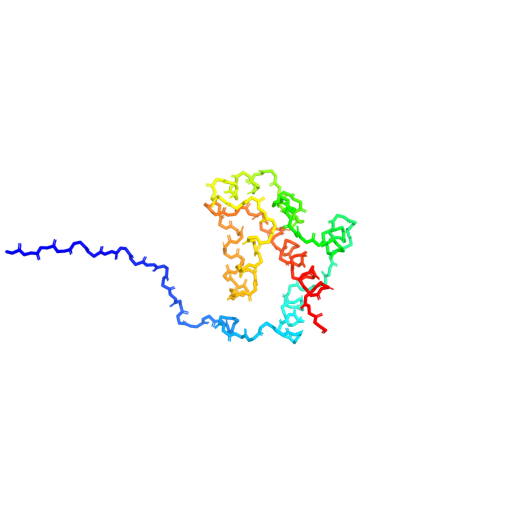LEU A O 1
ATOM 644 N N . TYR A 1 90 ? 8.213 -9.624 -0.893 1.00 82.19 90 TYR A N 1
ATOM 645 C CA . TYR A 1 90 ? 8.702 -10.967 -0.553 1.00 82.19 90 TYR A CA 1
ATOM 646 C C . TYR A 1 90 ? 7.618 -12.047 -0.494 1.00 82.19 90 TYR A C 1
ATOM 648 O O . TYR A 1 90 ? 7.951 -13.232 -0.425 1.00 82.19 90 TYR A O 1
ATOM 656 N N . MET A 1 91 ? 6.333 -11.679 -0.493 1.00 84.12 91 MET A N 1
ATOM 657 C CA . MET A 1 91 ? 5.249 -12.659 -0.464 1.00 84.12 91 MET A CA 1
ATOM 658 C C . MET A 1 91 ? 4.779 -13.034 -1.876 1.00 84.12 91 MET A C 1
ATOM 660 O O . MET A 1 91 ? 4.750 -12.200 -2.782 1.00 84.12 91 MET A O 1
ATOM 664 N N . PRO A 1 92 ? 4.325 -14.280 -2.070 1.00 83.69 92 PRO A N 1
ATOM 665 C CA . PRO A 1 92 ? 3.544 -14.664 -3.236 1.00 83.69 92 PRO A CA 1
ATOM 666 C C . PRO A 1 92 ? 2.340 -13.746 -3.461 1.00 83.69 92 PRO A C 1
ATOM 668 O O . PRO A 1 92 ? 1.688 -13.326 -2.509 1.00 83.69 92 PRO A O 1
ATOM 671 N N . LYS A 1 93 ? 1.958 -13.510 -4.721 1.00 82.88 93 LYS A N 1
ATOM 672 C CA . LYS A 1 93 ? 0.809 -12.657 -5.083 1.00 82.88 93 LYS A CA 1
ATOM 673 C C . LYS A 1 93 ? -0.476 -12.967 -4.304 1.00 82.88 93 LYS A C 1
ATOM 675 O O . LYS A 1 93 ? -1.188 -12.043 -3.910 1.00 82.88 93 LYS A O 1
ATOM 680 N N . ASP A 1 94 ? -0.794 -14.243 -4.107 1.00 85.12 94 ASP A N 1
ATOM 681 C CA . ASP A 1 94 ? -2.006 -14.637 -3.384 1.00 85.12 94 ASP A CA 1
ATOM 682 C C . ASP A 1 94 ? -1.878 -14.419 -1.871 1.00 85.12 94 ASP A C 1
ATOM 684 O O . ASP A 1 94 ? -2.853 -14.029 -1.228 1.00 85.12 94 ASP A O 1
ATOM 688 N N . ASP A 1 95 ? -0.667 -14.537 -1.329 1.00 87.69 95 ASP A N 1
ATOM 689 C CA . ASP A 1 95 ? -0.370 -14.236 0.071 1.00 87.69 95 ASP A CA 1
ATOM 690 C C . ASP A 1 95 ? -0.361 -12.723 0.329 1.00 87.69 95 ASP A C 1
ATOM 692 O O . ASP A 1 95 ? -0.864 -12.289 1.359 1.00 87.69 95 ASP A O 1
ATOM 696 N N . ILE A 1 96 ? 0.091 -11.898 -0.629 1.00 89.00 96 ILE A N 1
ATOM 697 C CA . ILE A 1 96 ? -0.049 -10.430 -0.568 1.00 89.00 96 ILE A CA 1
ATOM 698 C C . ILE A 1 96 ? -1.529 -10.058 -0.454 1.00 89.00 96 ILE A C 1
ATOM 700 O O . ILE A 1 96 ? -1.918 -9.248 0.389 1.00 89.00 96 ILE A O 1
ATOM 704 N N . LYS A 1 97 ? -2.379 -10.656 -1.299 1.00 88.88 97 LYS A N 1
ATOM 705 C CA . LYS A 1 97 ? -3.825 -10.407 -1.254 1.00 88.88 97 LYS A CA 1
ATOM 706 C C . LYS A 1 97 ? -4.423 -10.864 0.070 1.00 88.88 97 LYS A C 1
ATOM 708 O O . LYS A 1 97 ? -5.227 -10.129 0.638 1.00 88.88 97 LYS A O 1
ATOM 713 N N . ALA A 1 98 ? -4.043 -12.042 0.563 1.00 89.62 98 ALA A N 1
ATOM 714 C CA . ALA A 1 98 ? -4.512 -12.548 1.847 1.00 89.62 98 ALA A CA 1
ATOM 715 C C . ALA A 1 98 ? -4.092 -11.618 2.996 1.00 89.62 98 ALA A C 1
ATOM 717 O O . ALA A 1 98 ? -4.944 -11.189 3.766 1.00 89.62 98 ALA A O 1
ATOM 718 N N . PHE A 1 99 ? -2.820 -11.218 3.043 1.00 90.75 99 PHE A N 1
ATOM 719 C CA . PHE A 1 99 ? -2.283 -10.292 4.038 1.00 90.75 99 PHE A CA 1
ATOM 720 C C . PHE A 1 99 ? -3.008 -8.942 4.030 1.00 90.75 99 PHE A C 1
ATOM 722 O O . PHE A 1 99 ? -3.376 -8.443 5.088 1.00 90.75 99 PHE A O 1
ATOM 729 N N . LEU A 1 100 ? -3.236 -8.351 2.852 1.00 91.38 100 LEU A N 1
ATOM 730 C CA . LEU A 1 100 ? -3.875 -7.037 2.755 1.00 91.38 100 LEU A CA 1
ATOM 731 C C . LEU A 1 100 ? -5.384 -7.082 3.018 1.00 91.38 100 LEU A C 1
ATOM 733 O O . LEU A 1 100 ? -5.930 -6.115 3.539 1.00 91.38 100 LEU A O 1
ATOM 737 N N . THR A 1 101 ? -6.072 -8.170 2.666 1.00 92.12 101 THR A N 1
ATOM 738 C CA . THR A 1 101 ? -7.525 -8.299 2.899 1.00 92.12 101 THR A CA 1
ATOM 739 C C . THR A 1 101 ? -7.884 -8.765 4.302 1.00 92.12 101 THR A C 1
ATOM 741 O O . THR A 1 101 ? -9.023 -8.554 4.731 1.00 92.12 101 THR A O 1
ATOM 744 N N . ASP A 1 102 ? -6.947 -9.384 5.017 1.00 90.69 102 ASP A N 1
ATOM 745 C CA . ASP A 1 102 ? -7.162 -9.834 6.383 1.00 90.69 102 ASP A CA 1
ATOM 746 C C . ASP A 1 102 ? -7.472 -8.641 7.295 1.00 90.69 102 ASP A C 1
ATOM 748 O O . ASP A 1 102 ? -6.700 -7.692 7.429 1.00 90.69 102 ASP A O 1
ATOM 752 N N . LYS A 1 103 ? -8.659 -8.683 7.904 1.00 84.00 103 LYS A N 1
ATOM 753 C CA . LYS A 1 103 ? -9.188 -7.628 8.773 1.00 84.00 103 LYS A CA 1
ATOM 754 C C . LYS A 1 103 ? -8.491 -7.574 10.125 1.00 84.00 103 LYS A C 1
ATOM 756 O O . LYS A 1 103 ? -8.653 -6.581 10.826 1.00 84.00 103 LYS A O 1
ATOM 761 N N . GLU A 1 104 ? -7.789 -8.634 10.516 1.00 83.75 104 GLU A N 1
ATOM 762 C CA . GLU A 1 104 ? -7.017 -8.645 11.754 1.00 83.75 104 GLU A CA 1
ATOM 763 C C . GLU A 1 104 ? -5.666 -7.952 11.584 1.00 83.75 104 GLU A C 1
ATOM 765 O O . GLU A 1 104 ? -5.133 -7.447 12.569 1.00 83.75 104 GLU A O 1
ATOM 770 N N . THR A 1 105 ? -5.151 -7.859 10.353 1.00 82.50 105 THR A N 1
ATOM 771 C CA . THR A 1 105 ? -3.876 -7.213 10.024 1.00 82.50 105 THR A CA 1
ATOM 772 C C . THR A 1 105 ? -4.095 -5.843 9.372 1.00 82.50 105 THR A C 1
ATOM 774 O O . THR A 1 105 ? -3.923 -4.808 10.019 1.00 82.50 105 THR A O 1
ATOM 777 N N . ALA A 1 106 ? -4.507 -5.809 8.104 1.00 87.62 106 ALA A N 1
ATOM 778 C CA . ALA A 1 106 ? -4.521 -4.612 7.269 1.00 87.62 106 ALA A CA 1
ATOM 779 C C . ALA A 1 106 ? -5.930 -4.120 6.919 1.00 87.62 106 ALA A C 1
ATOM 781 O O . ALA A 1 106 ? -6.176 -2.917 6.861 1.00 87.62 106 ALA A O 1
ATOM 782 N N . GLY A 1 107 ? -6.866 -5.037 6.680 1.00 88.56 107 GLY A N 1
ATOM 783 C CA . GLY A 1 107 ? -8.263 -4.728 6.397 1.00 88.56 107 GLY A CA 1
ATOM 784 C C . GLY A 1 107 ? -8.466 -3.851 5.162 1.00 88.56 107 GLY A C 1
ATOM 785 O O . GLY A 1 107 ? -9.387 -3.031 5.138 1.00 88.56 107 GLY A O 1
ATOM 786 N N . VAL A 1 108 ? -7.609 -3.970 4.145 1.00 91.94 108 VAL A N 1
ATOM 787 C CA . VAL A 1 108 ? -7.768 -3.271 2.865 1.00 91.94 108 VAL A CA 1
ATOM 788 C C . VAL A 1 108 ? -8.999 -3.818 2.156 1.00 91.94 108 VAL A C 1
ATOM 790 O O . VAL A 1 108 ? -9.190 -5.031 2.035 1.00 91.94 108 VAL A O 1
ATOM 793 N N . ALA A 1 109 ? -9.857 -2.919 1.670 1.00 89.06 109 ALA A N 1
ATOM 794 C CA . ALA A 1 109 ? -11.038 -3.320 0.919 1.00 89.06 109 ALA A CA 1
ATOM 795 C C . ALA A 1 109 ? -10.618 -4.171 -0.299 1.00 89.06 109 ALA A C 1
ATOM 797 O O . ALA A 1 109 ? -9.719 -3.751 -1.028 1.00 89.06 109 ALA A O 1
ATOM 798 N N . PRO A 1 110 ? -11.268 -5.318 -0.586 1.00 86.44 110 PRO A N 1
ATOM 799 C CA . PRO A 1 110 ? -10.851 -6.208 -1.676 1.00 86.44 110 PRO A CA 1
ATOM 800 C C . PRO A 1 110 ? -10.703 -5.513 -3.038 1.00 86.44 110 PRO A C 1
ATOM 802 O O . PRO A 1 110 ? -9.776 -5.809 -3.784 1.00 86.44 110 PRO A O 1
ATOM 805 N N . GLY A 1 111 ? -11.564 -4.531 -3.330 1.00 87.38 111 GLY A N 1
ATOM 806 C CA . GLY A 1 111 ? -11.498 -3.714 -4.549 1.00 87.38 111 GLY A CA 1
ATOM 807 C C . GLY A 1 111 ? -10.435 -2.606 -4.550 1.00 87.38 111 GLY A C 1
ATOM 808 O O . GLY A 1 111 ? -10.443 -1.792 -5.462 1.00 87.38 111 GLY A O 1
ATOM 809 N N . LYS A 1 112 ? -9.588 -2.527 -3.516 1.00 90.44 112 LYS A N 1
ATOM 810 C CA . LYS A 1 112 ? -8.489 -1.554 -3.364 1.00 90.44 112 LYS A CA 1
ATOM 811 C C . LYS A 1 112 ? -7.120 -2.194 -3.131 1.00 90.44 112 LYS A C 1
ATOM 813 O O . LYS A 1 112 ? -6.104 -1.506 -3.164 1.00 90.44 112 LYS A O 1
ATOM 818 N N . VAL A 1 113 ? -7.078 -3.510 -2.910 1.00 92.12 113 VAL A N 1
ATOM 819 C CA . VAL A 1 113 ? -5.836 -4.275 -2.704 1.00 92.12 113 VAL A CA 1
ATOM 820 C C . VAL A 1 113 ? -4.895 -4.099 -3.883 1.00 92.12 113 VAL A C 1
ATOM 822 O O . VAL A 1 113 ? -3.704 -3.877 -3.704 1.00 92.12 113 VAL A O 1
ATOM 825 N N . ARG A 1 114 ? -5.443 -4.183 -5.096 1.00 92.19 114 ARG A N 1
ATOM 826 C CA . ARG A 1 114 ? -4.678 -4.072 -6.331 1.00 92.19 114 ARG A CA 1
ATOM 827 C C . ARG A 1 114 ? -3.940 -2.738 -6.407 1.00 92.19 114 ARG A C 1
ATOM 829 O O . ARG A 1 114 ? -2.743 -2.719 -6.664 1.00 92.19 114 ARG A O 1
ATOM 836 N N . GLU A 1 115 ? -4.650 -1.638 -6.199 1.00 91.81 115 GLU A N 1
ATOM 837 C CA . GLU A 1 115 ? -4.096 -0.294 -6.320 1.00 91.81 115 GLU A CA 1
ATOM 838 C C . GLU A 1 115 ? -3.135 0.025 -5.169 1.00 91.81 115 GLU A C 1
ATOM 840 O O . GLU A 1 115 ? -2.112 0.663 -5.404 1.00 91.81 115 GLU A O 1
ATOM 845 N N . CYS A 1 116 ? -3.404 -0.490 -3.964 1.00 93.81 116 CYS A N 1
ATOM 846 C CA . CYS A 1 116 ? -2.472 -0.429 -2.836 1.00 93.81 116 CYS A CA 1
ATOM 847 C C . CYS A 1 116 ? -1.132 -1.074 -3.191 1.00 93.81 116 CYS A C 1
ATOM 849 O O . CYS A 1 116 ? -0.089 -0.421 -3.121 1.00 93.81 116 CYS A O 1
ATOM 851 N N . VAL A 1 117 ? -1.168 -2.311 -3.689 1.00 94.25 117 VAL A N 1
ATOM 852 C CA . VAL A 1 117 ? 0.031 -3.042 -4.112 1.00 94.25 117 VAL A CA 1
ATOM 853 C C . VAL A 1 117 ? 0.757 -2.317 -5.248 1.00 94.25 117 VAL A C 1
ATOM 855 O O . VAL A 1 117 ? 1.961 -2.089 -5.148 1.00 94.25 117 VAL A O 1
ATOM 858 N N . LEU A 1 118 ? 0.040 -1.890 -6.293 1.00 94.50 118 LEU A N 1
ATOM 859 C CA . LEU A 1 118 ? 0.641 -1.175 -7.423 1.00 94.50 118 LEU A CA 1
ATOM 860 C C . LEU A 1 118 ? 1.322 0.126 -6.997 1.00 94.50 118 LEU A C 1
ATOM 862 O O . LEU A 1 118 ? 2.429 0.392 -7.456 1.00 94.50 118 LEU A O 1
ATOM 866 N N 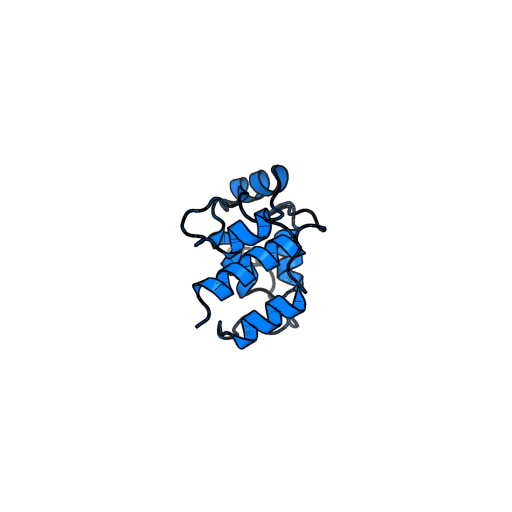. SER A 1 119 ? 0.706 0.904 -6.104 1.00 95.31 119 SER A N 1
ATOM 867 C CA . SER A 1 119 ? 1.281 2.178 -5.657 1.00 95.31 119 SER A CA 1
ATOM 868 C C . SER A 1 119 ? 2.621 1.973 -4.947 1.00 95.31 119 SER A C 1
ATOM 870 O O . SER A 1 119 ? 3.569 2.721 -5.177 1.00 95.31 119 SER A O 1
ATOM 872 N N . LEU A 1 120 ? 2.737 0.901 -4.158 1.00 94.44 120 LEU A N 1
ATOM 873 C CA . LEU A 1 120 ? 3.948 0.548 -3.425 1.00 94.44 120 LEU A CA 1
ATOM 874 C C . LEU A 1 120 ? 5.041 -0.007 -4.348 1.00 94.44 120 LEU A C 1
ATOM 876 O O . LEU A 1 120 ? 6.191 0.417 -4.255 1.00 94.44 120 LEU A O 1
ATOM 880 N N . ILE A 1 121 ? 4.701 -0.918 -5.266 1.00 93.25 121 ILE A N 1
ATOM 881 C CA . ILE A 1 121 ? 5.694 -1.519 -6.173 1.00 93.25 121 ILE A CA 1
ATOM 882 C C . ILE A 1 121 ? 6.197 -0.495 -7.185 1.00 93.25 121 ILE A C 1
ATOM 884 O O . ILE A 1 121 ? 7.395 -0.431 -7.444 1.00 93.25 121 ILE A O 1
ATOM 888 N N . MET A 1 122 ? 5.307 0.313 -7.766 1.00 93.94 122 MET A N 1
ATOM 889 C CA . MET A 1 122 ? 5.705 1.328 -8.743 1.00 93.94 122 MET A CA 1
ATOM 890 C C . MET A 1 122 ? 6.540 2.430 -8.093 1.00 93.94 122 MET A C 1
ATOM 892 O O . MET A 1 122 ? 7.511 2.878 -8.701 1.00 93.94 122 MET A O 1
ATOM 896 N N . ASN A 1 123 ? 6.229 2.805 -6.847 1.00 94.50 123 ASN A N 1
ATOM 897 C CA . ASN A 1 123 ? 7.113 3.647 -6.048 1.00 94.50 123 ASN A CA 1
ATOM 898 C C . ASN A 1 123 ? 8.493 2.996 -5.882 1.00 94.50 123 ASN A C 1
ATOM 900 O O . ASN A 1 123 ? 9.512 3.603 -6.210 1.00 94.50 123 ASN A O 1
ATOM 904 N N . PHE A 1 124 ? 8.527 1.743 -5.416 1.00 91.81 124 PHE A N 1
ATOM 905 C CA . PHE A 1 124 ? 9.779 1.027 -5.195 1.00 91.81 124 PHE A CA 1
ATOM 906 C C . PHE A 1 124 ? 10.621 0.980 -6.474 1.00 91.81 124 PHE A C 1
ATOM 908 O O . PHE A 1 124 ? 11.788 1.362 -6.441 1.00 91.81 124 PHE A O 1
ATOM 915 N N . LYS A 1 125 ? 10.000 0.624 -7.604 1.00 91.19 125 LYS A N 1
ATOM 916 C CA . LYS A 1 125 ? 10.613 0.632 -8.933 1.00 91.19 125 LYS A CA 1
ATOM 917 C C . LYS A 1 125 ? 11.209 1.996 -9.273 1.00 91.19 125 LYS A C 1
ATOM 919 O O . LYS A 1 125 ? 12.374 2.073 -9.629 1.00 91.19 125 LYS A O 1
ATOM 924 N N . LYS A 1 126 ? 10.432 3.075 -9.151 1.00 92.00 126 LYS A N 1
ATOM 925 C CA . LYS A 1 126 ? 10.862 4.423 -9.550 1.00 92.00 126 LYS A CA 1
ATOM 926 C C . LYS A 1 126 ? 12.048 4.947 -8.738 1.00 92.00 126 LYS A C 1
ATOM 928 O O . LYS A 1 126 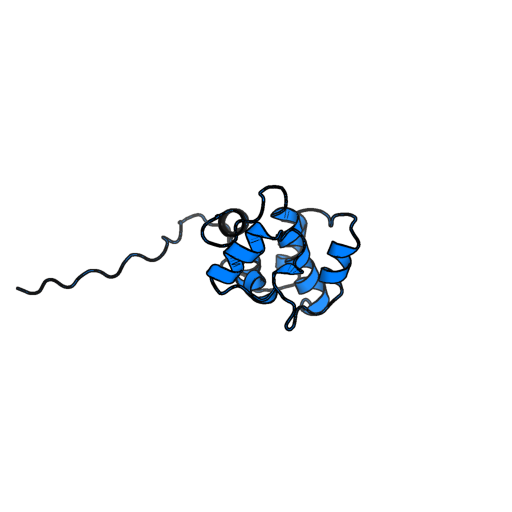? 12.855 5.700 -9.275 1.00 92.00 126 LYS A O 1
ATOM 933 N N . HIS A 1 127 ? 12.137 4.587 -7.458 1.00 90.44 127 HIS A N 1
ATOM 934 C CA . HIS A 1 127 ? 13.127 5.166 -6.540 1.00 90.44 127 HIS A CA 1
ATOM 935 C C . HIS A 1 127 ? 14.265 4.218 -6.142 1.00 90.44 127 HIS A C 1
ATOM 937 O O . HIS A 1 127 ? 15.206 4.684 -5.502 1.00 90.44 127 HIS A O 1
ATOM 943 N N . ASN A 1 128 ? 14.178 2.919 -6.462 1.00 83.19 128 ASN A N 1
ATOM 944 C CA . ASN A 1 128 ? 15.128 1.896 -5.996 1.00 83.19 128 ASN A CA 1
ATOM 945 C C . ASN A 1 128 ? 15.488 0.822 -7.037 1.00 83.19 128 ASN A C 1
ATOM 947 O O . ASN A 1 128 ? 16.391 0.039 -6.759 1.00 83.19 128 ASN A O 1
ATOM 951 N N . ALA A 1 129 ? 14.792 0.730 -8.177 1.00 67.62 129 ALA A N 1
ATOM 952 C CA . ALA A 1 129 ? 15.231 -0.135 -9.270 1.00 67.62 129 ALA A CA 1
ATOM 953 C C . ALA A 1 129 ? 16.132 0.690 -10.199 1.00 67.62 129 ALA A C 1
ATOM 955 O O . ALA A 1 129 ? 15.676 1.696 -10.744 1.00 67.62 129 ALA A O 1
ATOM 956 N N . ASP A 1 130 ? 17.401 0.289 -10.296 1.00 56.12 130 ASP A N 1
ATOM 957 C CA . ASP A 1 130 ? 18.420 0.896 -11.165 1.00 56.12 130 ASP A CA 1
ATOM 958 C C . ASP A 1 130 ? 18.019 0.871 -12.653 1.00 56.12 130 ASP A C 1
ATOM 960 O O . ASP A 1 130 ? 17.458 -0.159 -13.116 1.00 56.12 130 ASP A O 1
#

pLDDT: mean 80.66, std 18.93, range [36.66, 95.75]

Foldseek 3Di:
DDDDDDDDDDPDPDDPFPDLQDDPPALVLLVVLLVVLNDADPDPLLVVLQVDQQVQPFCCSQWQQDPLLSVLQVVVVRTGLVVLLVCLRRGGPVSLLVQCCDSNHRNRDSVGSSSSSNSSSSSCCVPPHD

InterPro domains:
  IPR004122 Barrier- to-autointegration factor, BAF [PF02961] (45-97)
  IPR036617 Barrier-to-autointegration factor, BAF superfamily [G3DSA:1.10.150.40] (42-127)
  IPR036617 Barrier-to-autointegration factor, BAF superfamily [SSF47798] (46-116)

Organism: NCBI:txid156133

Sequence (130 aa):
GTTRRARGAGPAVREGAPAFAGMPIDSENINALVEAFGPAPDSTSFDDIVDSRLGERPVTDVYGIGPASAASLEKNGITKAWQLLGPVLYMPKDDIKAFLTDKETAGVAPGKVRECVLSLIMNFKKHNAD

Secondary structure (DSSP, 8-state):
---PPPPPPPPP--TT--TTTT----HHHHHHHHHHH-SPPS-HHHHHHHHS--TT-BGGGSTT--HHHHHHHHHTT--BTHHHHHHHHHS-HHHHHHHHH-TTTT---GGGHHHHHHHHHHHHHHHH--